Protein AF-A0A7G9FT17-F1 (afdb_monomer)

Structure (mmCIF, N/CA/C/O backbone):
data_AF-A0A7G9FT17-F1
#
_entry.id   AF-A0A7G9FT17-F1
#
loop_
_atom_site.group_PDB
_atom_site.id
_atom_site.type_symbol
_atom_site.label_atom_id
_atom_site.label_alt_id
_atom_site.label_comp_id
_atom_site.label_asym_id
_atom_site.label_entity_id
_atom_site.label_seq_id
_atom_site.pdbx_PDB_ins_code
_atom_site.Cartn_x
_atom_site.Cartn_y
_atom_site.Cartn_z
_atom_site.occupancy
_atom_site.B_iso_or_equiv
_atom_site.auth_seq_id
_atom_site.auth_comp_id
_atom_site.auth_asym_id
_atom_site.auth_atom_id
_atom_site.pdbx_PDB_model_num
ATOM 1 N N . MET A 1 1 ? -6.690 -30.991 4.522 1.00 42.94 1 MET A N 1
ATOM 2 C CA . MET A 1 1 ? -6.921 -29.646 3.961 1.00 42.94 1 MET A CA 1
ATOM 3 C C . MET A 1 1 ? -6.824 -28.682 5.121 1.00 42.94 1 MET A C 1
ATOM 5 O O . MET A 1 1 ? -7.689 -28.732 5.982 1.00 42.94 1 MET A O 1
ATOM 9 N N . GLU A 1 2 ? -5.745 -27.909 5.207 1.00 46.94 2 GLU A N 1
ATOM 10 C CA . GLU A 1 2 ? -5.660 -26.820 6.183 1.00 46.94 2 GLU A CA 1
ATOM 11 C C . GLU A 1 2 ? -6.645 -25.727 5.763 1.00 46.94 2 GLU A C 1
ATOM 13 O O . GLU A 1 2 ? -6.549 -25.177 4.665 1.00 46.94 2 GLU A O 1
ATOM 18 N N . THR A 1 3 ? -7.636 -25.447 6.606 1.00 52.69 3 THR A N 1
ATOM 19 C CA . THR A 1 3 ? -8.442 -24.230 6.514 1.00 52.69 3 THR A CA 1
ATOM 20 C C . THR A 1 3 ? -7.508 -23.048 6.728 1.00 52.69 3 THR A C 1
ATOM 22 O O . THR A 1 3 ? -6.984 -22.870 7.824 1.00 52.69 3 THR A O 1
ATOM 25 N N . LEU A 1 4 ? -7.261 -22.268 5.672 1.00 58.00 4 LEU A N 1
ATOM 26 C CA . LEU A 1 4 ? -6.535 -21.008 5.783 1.00 58.00 4 LEU A CA 1
ATOM 27 C C . LEU A 1 4 ? -7.319 -20.093 6.725 1.00 58.00 4 LEU A C 1
ATOM 29 O O . LEU A 1 4 ? -8.410 -19.637 6.388 1.00 58.00 4 LEU A O 1
ATOM 33 N N . GLU A 1 5 ? -6.764 -19.877 7.913 1.00 70.00 5 GLU A N 1
ATOM 34 C CA . GLU A 1 5 ? -7.278 -18.929 8.890 1.00 70.00 5 GLU A CA 1
ATOM 35 C C . GLU A 1 5 ? -7.317 -17.540 8.246 1.00 70.00 5 GLU A C 1
ATOM 37 O O . GLU A 1 5 ? -6.303 -17.043 7.740 1.00 70.00 5 GLU A O 1
ATOM 42 N N . LYS A 1 6 ? -8.521 -16.974 8.172 1.00 74.75 6 LYS A N 1
ATOM 43 C CA . LYS A 1 6 ? -8.774 -15.670 7.571 1.00 74.75 6 LYS A CA 1
ATOM 44 C C . LYS A 1 6 ? -8.565 -14.585 8.617 1.00 74.75 6 LYS A C 1
ATOM 46 O O . LYS A 1 6 ? -8.963 -14.756 9.766 1.00 74.75 6 LYS A O 1
ATOM 51 N N . VAL A 1 7 ? -7.943 -13.483 8.212 1.00 72.00 7 VAL A N 1
ATOM 52 C CA . VAL A 1 7 ? -7.565 -12.383 9.106 1.00 72.00 7 VAL A CA 1
ATOM 53 C C . VAL A 1 7 ? -8.331 -11.120 8.710 1.00 72.00 7 VAL A C 1
ATOM 55 O O . VAL A 1 7 ? -8.372 -10.765 7.526 1.00 72.00 7 VAL A O 1
ATOM 58 N N . LEU A 1 8 ? -8.937 -10.460 9.701 1.00 74.81 8 LEU A N 1
ATOM 59 C CA . LEU A 1 8 ? -9.439 -9.088 9.600 1.00 74.81 8 LEU A CA 1
ATOM 60 C C . LEU A 1 8 ? -8.349 -8.129 10.080 1.00 74.81 8 LEU A C 1
ATOM 62 O O . LEU A 1 8 ? -7.642 -8.432 11.038 1.00 74.81 8 LEU A O 1
ATOM 66 N N . VAL A 1 9 ? -8.202 -7.006 9.385 1.00 71.31 9 VAL A N 1
ATOM 67 C CA . VAL A 1 9 ? -7.121 -6.042 9.613 1.00 71.31 9 VAL A CA 1
ATOM 68 C C . VAL A 1 9 ? -7.683 -4.702 10.074 1.00 71.31 9 VAL A C 1
ATOM 70 O O . VAL A 1 9 ? -8.498 -4.120 9.359 1.00 71.31 9 VAL A O 1
ATOM 73 N N . GLU A 1 10 ? -7.209 -4.195 11.211 1.00 73.00 10 GLU A N 1
ATOM 74 C CA . GLU A 1 10 ? -7.469 -2.819 11.649 1.00 73.00 10 GLU A CA 1
ATOM 75 C C . GLU A 1 10 ? -6.697 -1.836 10.756 1.00 73.00 10 GLU A C 1
ATOM 77 O O . GLU A 1 10 ? -5.492 -1.997 10.522 1.00 73.00 10 GLU A O 1
ATOM 82 N N . TYR A 1 11 ? -7.406 -0.890 10.136 1.00 68.38 11 TYR A N 1
ATOM 83 C CA . TYR A 1 11 ? -6.857 -0.115 9.016 1.00 68.38 11 TYR A CA 1
ATOM 84 C C . TYR A 1 11 ? -6.049 1.122 9.433 1.00 68.38 11 TYR A C 1
ATOM 86 O O . TYR A 1 11 ? -5.306 1.640 8.609 1.00 68.38 11 TYR A O 1
ATOM 94 N N . ASP A 1 12 ? -6.162 1.603 10.663 1.00 62.78 12 ASP A N 1
ATOM 95 C CA . ASP A 1 12 ? -5.431 2.761 11.192 1.00 62.78 12 ASP A CA 1
ATOM 96 C C . ASP A 1 12 ? -4.041 2.381 11.741 1.00 62.78 12 ASP A C 1
ATOM 98 O O . ASP A 1 12 ? -3.073 3.116 11.528 1.00 62.78 12 ASP A O 1
ATOM 102 N N . GLU A 1 13 ? -3.883 1.201 12.344 1.00 54.66 13 GLU A N 1
ATOM 103 C CA . GLU A 1 13 ? -2.588 0.734 12.863 1.00 54.66 13 GLU A CA 1
ATOM 104 C C . GLU A 1 13 ? -1.659 0.167 11.769 1.00 54.66 13 GLU A C 1
ATOM 106 O O . GLU A 1 13 ? -0.430 0.307 11.843 1.00 54.66 13 GLU A O 1
ATOM 111 N N . MET A 1 14 ? -2.201 -0.463 10.713 1.00 58.53 14 MET A N 1
ATOM 112 C CA . MET A 1 14 ? -1.359 -1.275 9.822 1.00 58.53 14 MET A CA 1
ATOM 113 C C . MET A 1 14 ? -0.561 -0.508 8.749 1.00 58.53 14 MET A C 1
ATOM 115 O O . MET A 1 14 ? 0.359 -1.063 8.136 1.00 58.53 14 MET A O 1
ATOM 119 N N . PHE A 1 15 ? -0.869 0.763 8.511 1.00 61.34 15 PHE A N 1
ATOM 120 C CA . PHE A 1 15 ? -0.175 1.572 7.502 1.00 61.34 15 PHE A CA 1
ATOM 121 C C . PHE A 1 15 ? 0.757 2.620 8.116 1.00 61.34 15 PHE A C 1
ATOM 123 O O . PHE A 1 15 ? 1.316 3.429 7.386 1.00 61.34 15 PHE A O 1
ATOM 130 N N . CYS A 1 16 ? 0.949 2.622 9.433 1.00 60.94 16 CYS A N 1
ATOM 131 C CA . CYS A 1 16 ? 1.751 3.649 10.097 1.00 60.94 16 CYS A CA 1
ATOM 132 C C . CYS A 1 16 ? 3.244 3.298 10.178 1.00 60.94 16 CYS A C 1
ATOM 134 O O . CYS A 1 16 ? 4.088 4.195 10.201 1.00 60.94 16 CYS A O 1
ATOM 136 N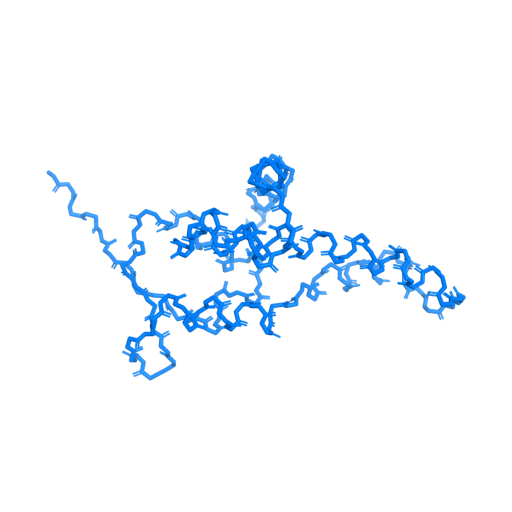 N . ASP A 1 17 ? 3.598 2.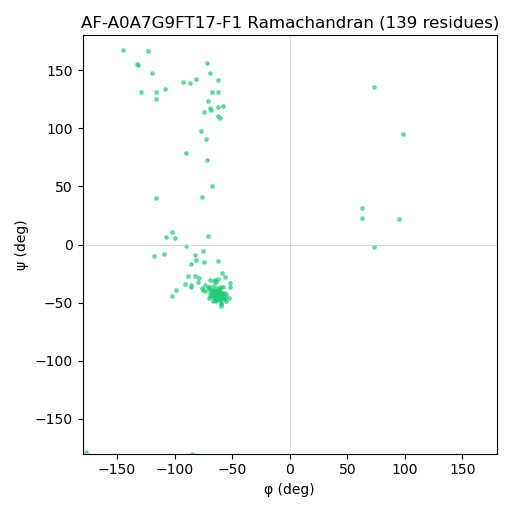008 10.192 1.00 63.06 17 ASP A N 1
ATOM 137 C CA . ASP A 1 17 ? 4.985 1.585 10.363 1.00 63.06 17 ASP A CA 1
ATOM 138 C C . ASP A 1 17 ? 5.386 0.332 9.569 1.00 63.06 17 ASP A C 1
ATOM 140 O O . ASP A 1 17 ? 4.593 -0.405 8.987 1.00 63.06 17 ASP A O 1
ATOM 144 N N . GLU A 1 18 ? 6.695 0.115 9.527 1.00 65.62 18 GLU A N 1
ATOM 145 C CA . GLU A 1 18 ? 7.343 -0.951 8.777 1.00 65.62 18 GLU A CA 1
ATOM 146 C C . GLU A 1 18 ? 7.005 -2.369 9.278 1.00 65.62 18 GLU A C 1
ATOM 148 O O . GLU A 1 18 ? 6.983 -3.303 8.471 1.00 65.62 18 GLU A O 1
ATOM 153 N N . ILE A 1 19 ? 6.753 -2.561 10.576 1.00 66.19 19 ILE A N 1
ATOM 154 C CA . ILE A 1 19 ? 6.378 -3.871 11.133 1.00 66.19 19 ILE A CA 1
ATOM 155 C C . ILE A 1 19 ? 5.007 -4.251 10.592 1.00 66.19 19 ILE A C 1
ATOM 157 O O . ILE A 1 19 ? 4.818 -5.362 10.089 1.00 66.19 19 ILE A O 1
ATOM 161 N N . SER A 1 20 ? 4.083 -3.300 10.601 1.00 68.88 20 SER A N 1
ATOM 162 C CA . SER A 1 20 ? 2.751 -3.509 10.069 1.00 68.88 20 SER A CA 1
ATOM 163 C C . SER A 1 20 ? 2.747 -3.789 8.562 1.00 68.88 20 SER A C 1
ATOM 165 O O . SER A 1 20 ? 2.089 -4.730 8.119 1.00 68.88 20 SER A O 1
ATOM 167 N N . ILE A 1 21 ? 3.567 -3.094 7.764 1.00 74.38 21 ILE A N 1
ATOM 168 C CA . ILE A 1 21 ? 3.718 -3.384 6.322 1.00 74.38 21 ILE A CA 1
ATOM 169 C C . ILE A 1 21 ? 4.263 -4.805 6.084 1.00 74.38 21 ILE A C 1
ATOM 171 O O . ILE A 1 21 ? 3.819 -5.500 5.162 1.00 74.38 21 ILE A O 1
ATOM 175 N N . LYS A 1 22 ? 5.203 -5.276 6.918 1.00 73.38 22 LYS A N 1
ATOM 176 C CA . LYS A 1 22 ? 5.721 -6.657 6.848 1.00 73.38 22 LYS A CA 1
ATOM 177 C C . LYS A 1 22 ? 4.639 -7.683 7.162 1.00 73.38 22 LYS A C 1
ATOM 179 O O . LYS A 1 22 ? 4.494 -8.648 6.411 1.00 73.38 22 LYS A O 1
ATOM 184 N N . LEU A 1 23 ? 3.880 -7.474 8.235 1.00 72.12 23 LEU A N 1
ATOM 185 C CA . LEU A 1 23 ? 2.786 -8.363 8.630 1.00 72.12 23 LEU A CA 1
ATOM 186 C C . LEU A 1 23 ? 1.705 -8.411 7.544 1.00 72.12 23 LEU A C 1
ATOM 188 O O . LEU A 1 23 ? 1.308 -9.492 7.107 1.00 72.12 23 LEU A O 1
ATOM 192 N N . LEU A 1 24 ? 1.318 -7.251 7.015 1.00 77.00 24 LEU A N 1
ATOM 193 C CA . LEU A 1 24 ? 0.415 -7.131 5.874 1.00 77.00 24 LEU A CA 1
ATOM 194 C C . LEU A 1 24 ? 0.898 -7.968 4.679 1.00 77.00 24 LEU A C 1
ATOM 196 O O . LEU A 1 24 ? 0.122 -8.717 4.084 1.00 77.00 24 LEU A O 1
ATOM 200 N N . TYR A 1 25 ? 2.188 -7.895 4.338 1.00 78.19 25 TYR A N 1
ATOM 201 C CA . TYR A 1 25 ? 2.757 -8.696 3.254 1.00 78.19 25 TYR A CA 1
ATOM 202 C C . TYR A 1 25 ? 2.723 -10.203 3.534 1.00 78.19 25 TYR A C 1
ATOM 204 O O . TYR A 1 25 ? 2.302 -10.979 2.671 1.00 78.19 25 TYR A O 1
ATOM 212 N N . GLN A 1 26 ? 3.158 -10.627 4.721 1.00 75.69 26 GLN A N 1
ATOM 213 C CA . GLN A 1 26 ? 3.200 -12.040 5.117 1.00 75.69 26 GLN A CA 1
ATOM 214 C C . GLN A 1 26 ? 1.808 -12.678 5.086 1.00 75.69 26 GLN A C 1
ATOM 216 O O . GLN A 1 26 ? 1.653 -13.834 4.684 1.00 75.69 26 GLN A O 1
ATOM 221 N N . HIS A 1 27 ? 0.789 -11.906 5.457 1.00 76.94 27 HIS A N 1
ATOM 222 C CA . HIS A 1 27 ? -0.589 -12.364 5.547 1.00 76.94 27 HIS A CA 1
ATOM 223 C C . HIS A 1 27 ? -1.447 -11.987 4.333 1.00 76.94 27 HIS A C 1
ATOM 225 O O . HIS A 1 27 ? -2.629 -12.311 4.333 1.00 76.94 27 HIS A O 1
ATOM 231 N N . LYS A 1 28 ? -0.885 -11.403 3.262 1.00 78.62 28 LYS A N 1
ATOM 232 C CA . LYS A 1 28 ? -1.645 -10.862 2.111 1.00 78.62 28 LYS A CA 1
ATOM 233 C C . LYS A 1 28 ? -2.651 -11.831 1.479 1.00 78.62 28 LYS A C 1
ATOM 235 O O . LYS A 1 28 ? -3.713 -11.420 1.032 1.00 78.62 28 LYS A O 1
ATOM 240 N N . ASN A 1 29 ? -2.343 -13.130 1.480 1.00 80.81 29 ASN A N 1
ATOM 241 C CA . ASN A 1 29 ? -3.215 -14.174 0.924 1.00 80.81 29 ASN A CA 1
ATOM 242 C C . ASN A 1 29 ? -4.323 -14.634 1.894 1.00 80.81 29 ASN A C 1
ATOM 244 O O . ASN A 1 29 ? -5.182 -15.422 1.508 1.00 80.81 29 ASN A O 1
ATOM 248 N N . LYS A 1 30 ? -4.273 -14.191 3.154 1.00 81.94 30 LYS A N 1
ATOM 249 C CA . LYS A 1 30 ? -5.201 -14.527 4.244 1.00 81.94 30 LYS A CA 1
ATOM 250 C C . LYS A 1 30 ? -6.111 -13.354 4.636 1.00 81.94 30 LYS A C 1
ATOM 252 O O . LYS A 1 30 ? -7.020 -13.555 5.437 1.00 81.94 30 LYS A O 1
ATOM 257 N N . ILE A 1 31 ? -5.877 -12.153 4.097 1.00 80.88 31 ILE A N 1
ATOM 258 C CA . ILE A 1 31 ? -6.685 -10.961 4.390 1.00 80.88 31 ILE A CA 1
ATOM 259 C C . ILE A 1 31 ? -8.080 -11.140 3.783 1.00 80.88 31 ILE A C 1
ATOM 261 O O . ILE A 1 31 ? -8.235 -11.209 2.562 1.00 80.88 31 ILE A O 1
ATOM 265 N N . GLU A 1 32 ? -9.099 -11.198 4.639 1.00 84.00 32 GLU A N 1
ATOM 266 C CA . GLU A 1 32 ? -10.504 -11.277 4.220 1.00 84.00 32 GLU A CA 1
ATOM 267 C C . GLU A 1 32 ? -11.143 -9.893 4.080 1.00 84.00 32 GLU A C 1
ATOM 269 O O . GLU A 1 32 ? -11.965 -9.671 3.190 1.00 84.00 32 GLU A O 1
ATOM 274 N N . GLY A 1 33 ? -10.734 -8.944 4.919 1.00 83.56 33 GLY A N 1
ATOM 275 C CA . GLY A 1 33 ? -11.294 -7.603 4.948 1.00 83.56 33 GLY A CA 1
ATOM 276 C C . GLY A 1 33 ? -10.594 -6.707 5.959 1.00 83.56 33 GLY A C 1
ATOM 277 O O . GLY A 1 33 ? -9.648 -7.121 6.628 1.00 83.56 33 GLY A O 1
ATOM 278 N N . PHE A 1 34 ? -11.084 -5.476 6.048 1.00 86.25 34 PHE A N 1
ATOM 279 C CA . PHE A 1 34 ? -10.566 -4.444 6.937 1.00 86.25 34 PHE A CA 1
ATOM 280 C C . PHE A 1 34 ? -11.663 -4.017 7.907 1.00 86.25 34 PHE A C 1
ATOM 282 O O . PHE A 1 34 ? -12.843 -4.050 7.541 1.00 86.25 34 PHE A O 1
ATOM 289 N N . VAL A 1 35 ? -11.280 -3.639 9.119 1.00 85.19 35 VAL A N 1
ATOM 290 C CA . VAL A 1 35 ? -12.182 -3.165 10.169 1.00 85.19 35 VAL A CA 1
ATOM 291 C C . VAL A 1 35 ? -11.657 -1.882 10.802 1.00 85.19 35 VAL A C 1
ATOM 293 O O . VAL A 1 35 ? -10.460 -1.626 10.724 1.00 85.19 35 VAL A O 1
ATOM 296 N N . ASP A 1 36 ? -12.548 -1.071 11.367 1.00 82.06 36 ASP A N 1
ATOM 297 C CA . ASP A 1 36 ? -12.200 0.102 12.180 1.00 82.06 36 ASP A CA 1
ATOM 298 C C . ASP A 1 36 ? -11.929 -0.278 13.647 1.00 82.06 36 ASP A C 1
ATOM 300 O O . ASP A 1 36 ? -12.072 -1.447 14.023 1.00 82.06 36 ASP A O 1
ATOM 304 N N . GLU A 1 37 ? -11.603 0.710 14.485 1.00 79.88 37 GLU A N 1
ATOM 305 C CA . GLU A 1 37 ? -11.306 0.521 15.913 1.00 79.88 37 GLU A CA 1
ATOM 306 C C . GLU A 1 37 ? -12.495 -0.039 16.722 1.00 79.88 37 GLU A C 1
ATOM 308 O O . GLU A 1 37 ? -12.357 -0.519 17.848 1.00 79.88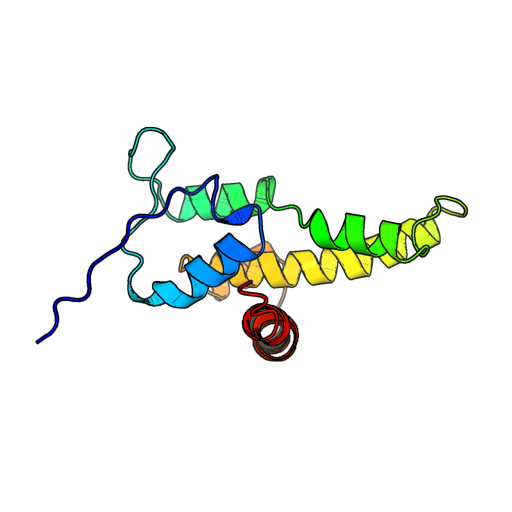 37 GLU A O 1
ATOM 313 N N . ASN A 1 38 ? -13.696 -0.002 16.139 1.00 85.25 38 ASN A N 1
ATOM 314 C CA . ASN A 1 38 ? -14.930 -0.533 16.710 1.00 85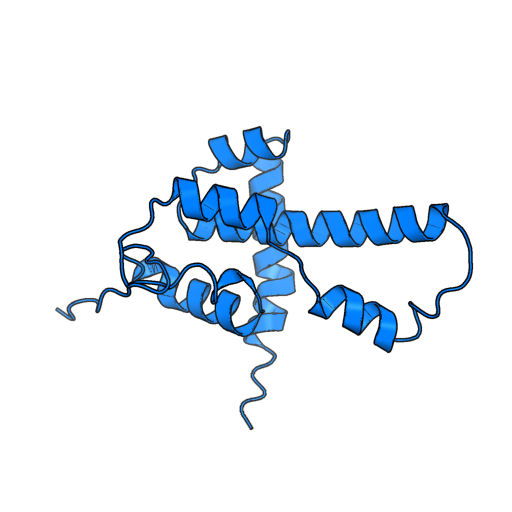.25 38 ASN A CA 1
ATOM 315 C C . ASN A 1 38 ? -15.316 -1.892 16.097 1.00 85.25 38 ASN A C 1
ATOM 317 O O . ASN A 1 38 ? -16.419 -2.391 16.344 1.00 85.25 38 ASN A O 1
ATOM 321 N N . ASN A 1 39 ? -14.418 -2.507 15.321 1.00 83.69 39 ASN A N 1
ATOM 322 C CA . ASN A 1 39 ? -14.600 -3.775 14.618 1.00 83.69 39 ASN A CA 1
ATOM 323 C C . ASN A 1 39 ? -15.714 -3.751 13.545 1.00 83.69 39 ASN A C 1
ATOM 325 O O . ASN A 1 39 ? -16.265 -4.796 13.177 1.00 83.69 39 ASN A O 1
ATOM 329 N N . ASN A 1 40 ? -16.063 -2.572 13.024 1.00 87.06 40 ASN A N 1
ATOM 330 C CA . ASN A 1 40 ? -16.987 -2.447 11.898 1.00 87.06 40 ASN A CA 1
ATOM 331 C C . ASN A 1 40 ? -16.248 -2.681 10.585 1.00 87.06 40 ASN A C 1
ATOM 333 O O . ASN A 1 40 ? -15.133 -2.207 10.406 1.00 87.06 40 ASN A O 1
ATOM 337 N N . GLN A 1 41 ? -16.887 -3.349 9.620 1.00 88.69 41 GLN A N 1
ATOM 338 C CA . GLN A 1 41 ? -16.282 -3.538 8.302 1.00 88.69 41 GLN A CA 1
ATOM 339 C C . GLN A 1 41 ? -16.033 -2.213 7.577 1.00 88.69 41 GLN A C 1
ATOM 341 O O . GLN A 1 41 ? -16.944 -1.409 7.372 1.00 88.69 41 GLN A O 1
ATOM 346 N N . VAL A 1 42 ? -14.813 -2.072 7.068 1.00 87.00 42 VAL A N 1
ATOM 347 C CA . VAL A 1 42 ? -14.374 -0.948 6.250 1.00 87.00 42 VAL A CA 1
ATOM 348 C C . VAL A 1 42 ? -14.197 -1.411 4.809 1.00 87.00 42 VAL A C 1
ATOM 350 O O . VAL A 1 42 ? -13.606 -2.452 4.506 1.00 87.00 42 VAL A O 1
ATOM 353 N N . SER A 1 43 ? -14.727 -0.622 3.876 1.00 87.88 43 SER A N 1
ATOM 354 C CA . SER A 1 43 ? -14.574 -0.919 2.454 1.00 87.88 43 SER A CA 1
ATOM 355 C C . SER A 1 43 ? -13.124 -0.726 2.001 1.00 87.88 43 SER A C 1
ATOM 357 O O . SER A 1 43 ? -12.444 0.207 2.422 1.00 87.88 43 SER A O 1
ATOM 359 N N . LYS A 1 44 ? -12.670 -1.530 1.033 1.00 85.38 44 LYS A N 1
ATOM 360 C CA . LYS A 1 44 ? -11.344 -1.357 0.410 1.00 85.38 44 LYS A CA 1
ATOM 361 C C . LYS A 1 44 ? -11.125 0.039 -0.185 1.00 85.38 44 LYS A C 1
ATOM 363 O O . LYS A 1 44 ? -9.985 0.473 -0.283 1.00 85.38 44 LYS A O 1
ATOM 368 N N . SER A 1 45 ? -12.194 0.726 -0.609 1.00 85.00 45 SER A N 1
ATOM 369 C CA . SER A 1 45 ? -12.080 2.103 -1.105 1.00 85.00 45 SER A CA 1
ATOM 370 C C . SER A 1 45 ? -11.761 3.070 0.026 1.00 85.00 45 SER A C 1
ATOM 372 O O . SER A 1 45 ? -10.836 3.847 -0.125 1.00 85.00 45 SER A O 1
ATOM 374 N N . ALA A 1 46 ? -12.453 2.964 1.162 1.00 84.88 46 ALA A N 1
ATOM 375 C CA . ALA A 1 46 ? -12.189 3.816 2.320 1.00 84.88 46 ALA A CA 1
ATOM 376 C C . ALA A 1 46 ? -10.759 3.621 2.852 1.00 84.88 46 ALA A C 1
ATOM 378 O O . ALA A 1 46 ? -10.078 4.595 3.147 1.00 84.88 46 ALA A O 1
ATOM 379 N N . VAL A 1 47 ? -10.263 2.377 2.872 1.00 83.81 47 VAL A N 1
ATOM 380 C CA . VAL A 1 47 ? -8.859 2.096 3.214 1.00 83.81 47 VAL A CA 1
ATOM 381 C C . VAL A 1 47 ? -7.895 2.732 2.205 1.00 83.81 47 VAL A C 1
ATOM 383 O O . VAL A 1 47 ? -6.887 3.316 2.591 1.00 83.81 47 VAL A O 1
ATOM 386 N N . ALA A 1 48 ? -8.199 2.649 0.906 1.00 84.50 48 ALA A N 1
ATOM 387 C CA . ALA A 1 48 ? -7.386 3.277 -0.133 1.00 84.50 48 ALA A CA 1
ATOM 388 C C . ALA A 1 48 ? -7.350 4.808 -0.001 1.00 84.50 48 ALA A C 1
ATOM 390 O O . ALA A 1 48 ? -6.278 5.398 -0.119 1.00 84.50 48 ALA A O 1
ATOM 391 N N . ASP A 1 49 ? -8.500 5.429 0.258 1.00 83.62 49 ASP A N 1
ATOM 392 C CA . ASP A 1 49 ? -8.625 6.875 0.443 1.00 83.62 49 ASP A CA 1
ATOM 393 C C . ASP A 1 49 ? -7.840 7.314 1.692 1.00 83.62 49 ASP A C 1
ATOM 395 O O . ASP A 1 49 ? -7.026 8.234 1.618 1.00 83.62 49 ASP A O 1
ATOM 399 N N . TRP A 1 50 ? -7.943 6.560 2.792 1.00 82.19 50 TRP A N 1
ATOM 400 C CA . TRP A 1 50 ? -7.159 6.812 4.001 1.00 82.19 50 TRP A CA 1
ATOM 401 C C . TRP A 1 50 ? -5.648 6.726 3.752 1.00 82.19 50 TRP A C 1
ATOM 403 O O . TRP A 1 50 ? -4.920 7.619 4.177 1.00 82.19 50 TRP A O 1
ATOM 413 N N . ILE A 1 51 ? -5.160 5.706 3.027 1.00 81.25 51 ILE A N 1
ATOM 414 C CA . ILE A 1 51 ? -3.730 5.577 2.673 1.00 81.25 51 ILE A CA 1
ATOM 415 C C . ILE A 1 51 ? -3.267 6.790 1.861 1.00 81.25 51 ILE A C 1
ATOM 417 O O . ILE A 1 51 ? -2.163 7.297 2.069 1.00 81.25 51 ILE A O 1
ATOM 421 N N . MET A 1 52 ? -4.090 7.261 0.924 1.00 80.19 52 MET A N 1
ATOM 422 C CA . MET A 1 52 ? -3.750 8.421 0.102 1.00 80.19 52 MET A CA 1
ATOM 423 C C . MET A 1 52 ? -3.660 9.710 0.923 1.00 80.19 52 MET A C 1
ATOM 425 O O . MET A 1 52 ? -2.796 10.542 0.639 1.00 80.19 52 MET A O 1
ATOM 429 N N . GLU A 1 53 ? -4.515 9.863 1.932 1.00 76.38 53 GLU A N 1
ATOM 430 C CA . GLU A 1 53 ? -4.609 11.069 2.757 1.00 76.38 53 GLU A CA 1
ATOM 431 C C . GLU A 1 53 ? -3.619 11.084 3.932 1.00 76.38 53 GLU A C 1
ATOM 433 O O . GLU A 1 53 ? -3.065 12.137 4.244 1.00 76.38 53 GLU A O 1
ATOM 438 N N . ASN A 1 54 ? -3.363 9.931 4.559 1.00 70.31 54 ASN A N 1
ATOM 439 C CA . ASN A 1 54 ? -2.727 9.857 5.880 1.00 70.31 54 ASN A CA 1
ATOM 440 C C . ASN A 1 54 ? -1.381 9.121 5.905 1.00 70.31 54 ASN A C 1
ATOM 442 O O . ASN A 1 54 ? -0.677 9.176 6.910 1.00 70.31 54 ASN A O 1
ATOM 446 N N . TYR A 1 55 ? -0.977 8.435 4.832 1.00 70.00 55 TYR A N 1
ATOM 447 C CA . TYR A 1 55 ? 0.278 7.682 4.849 1.00 70.00 55 TYR A CA 1
ATOM 448 C C . TYR A 1 55 ? 1.509 8.600 4.766 1.00 70.00 55 TYR A C 1
ATOM 450 O O . TYR A 1 55 ? 1.767 9.202 3.714 1.00 70.00 55 TYR A O 1
ATOM 458 N N . TYR A 1 56 ? 2.315 8.642 5.831 1.00 65.19 56 TYR A N 1
ATOM 459 C CA . TYR A 1 56 ? 3.599 9.351 5.899 1.00 65.19 56 TYR A CA 1
ATOM 460 C C . TYR A 1 56 ? 4.703 8.422 6.425 1.00 65.19 56 TYR A C 1
ATOM 462 O O . TYR A 1 56 ? 4.536 7.760 7.443 1.00 65.19 56 TYR A O 1
ATOM 470 N N . ASN A 1 57 ? 5.858 8.370 5.749 1.00 62.59 57 ASN A N 1
ATOM 471 C CA . ASN A 1 57 ? 6.990 7.552 6.199 1.00 62.59 57 ASN A CA 1
ATOM 472 C C . ASN A 1 57 ? 7.917 8.357 7.130 1.00 62.59 57 ASN A C 1
ATOM 474 O O . ASN A 1 57 ? 9.001 8.805 6.735 1.00 62.59 57 ASN A O 1
ATOM 478 N N . ASP A 1 58 ? 7.507 8.505 8.390 1.00 55.72 58 ASP A N 1
ATOM 479 C CA . ASP A 1 58 ? 8.259 9.253 9.410 1.00 55.72 58 ASP A CA 1
ATOM 480 C C . ASP A 1 58 ? 9.643 8.650 9.699 1.00 55.72 58 ASP A C 1
ATOM 482 O O . ASP A 1 58 ? 10.600 9.371 9.998 1.00 55.72 58 ASP A O 1
ATOM 486 N N . ARG A 1 59 ? 9.810 7.328 9.548 1.00 55.12 59 ARG A N 1
ATOM 487 C CA . ARG A 1 59 ? 11.078 6.626 9.813 1.00 55.12 59 ARG A CA 1
ATOM 488 C C . ARG A 1 59 ? 12.188 7.079 8.867 1.00 55.12 59 ARG A C 1
ATOM 490 O O . ARG A 1 59 ? 13.324 7.244 9.313 1.00 55.12 59 ARG A O 1
ATOM 497 N N . LYS A 1 60 ? 11.888 7.305 7.585 1.00 55.94 60 LYS A N 1
ATOM 498 C CA . LYS A 1 60 ? 12.881 7.783 6.610 1.00 55.94 60 LYS A CA 1
ATOM 499 C C . LYS A 1 60 ? 13.224 9.249 6.803 1.00 55.94 60 LYS A C 1
ATOM 501 O O . LYS A 1 60 ? 14.404 9.578 6.744 1.00 55.94 60 LYS A O 1
ATOM 506 N N . PHE A 1 61 ? 12.241 10.096 7.102 1.00 54.88 61 PHE A N 1
ATOM 507 C CA . PHE A 1 61 ? 12.498 11.494 7.448 1.00 54.88 61 PHE A CA 1
ATOM 508 C C . PHE A 1 61 ? 13.387 11.592 8.698 1.00 54.88 61 PHE A C 1
ATOM 510 O O . PHE A 1 61 ? 14.418 12.262 8.698 1.00 54.88 61 PHE A O 1
ATOM 517 N N . MET A 1 62 ? 13.073 10.812 9.735 1.00 52.88 62 MET A N 1
ATOM 518 C CA . MET A 1 62 ? 13.862 10.764 10.965 1.00 52.88 62 MET A CA 1
ATOM 519 C C . MET A 1 62 ? 15.240 10.123 10.771 1.00 52.88 62 MET A C 1
ATOM 521 O O . MET A 1 62 ? 16.208 10.610 11.350 1.00 52.88 62 MET A O 1
ATOM 525 N N . LYS A 1 63 ? 15.375 9.057 9.969 1.00 57.31 63 LYS A N 1
ATOM 526 C CA . LYS A 1 63 ? 16.673 8.439 9.632 1.00 57.31 63 LYS A CA 1
ATOM 527 C C . LYS A 1 63 ? 17.547 9.402 8.828 1.00 57.31 63 LYS A C 1
ATOM 529 O O . LYS A 1 63 ? 18.713 9.573 9.163 1.00 57.31 63 LYS A O 1
ATOM 534 N N . TYR A 1 64 ? 16.967 10.090 7.849 1.00 52.44 64 TYR A N 1
ATOM 535 C CA . TYR A 1 64 ? 17.624 11.144 7.079 1.00 52.44 64 TYR A CA 1
ATOM 536 C C . TYR A 1 64 ? 18.158 12.261 7.992 1.00 52.44 64 TYR A C 1
ATOM 538 O O . TYR A 1 64 ? 19.333 12.623 7.926 1.00 52.44 64 TYR A O 1
ATOM 546 N N . CYS A 1 65 ? 17.337 12.737 8.931 1.00 51.00 65 CYS A N 1
ATOM 547 C CA . CYS A 1 65 ? 17.761 13.707 9.941 1.00 51.00 65 CYS A CA 1
ATOM 548 C C . CYS A 1 65 ? 18.859 13.158 10.873 1.00 51.00 65 CYS A C 1
ATOM 550 O O . CYS A 1 65 ? 19.834 13.858 11.152 1.00 51.00 65 CYS A O 1
ATOM 552 N N . LYS A 1 66 ? 18.748 11.896 11.313 1.00 53.25 66 LYS A N 1
ATOM 553 C CA . LYS A 1 66 ? 19.706 11.218 12.211 1.00 53.25 66 LYS A CA 1
ATOM 554 C C . LYS A 1 66 ? 21.063 10.924 11.569 1.00 53.25 66 LYS A C 1
ATOM 556 O O . LYS A 1 66 ? 22.065 10.947 12.274 1.00 53.25 66 LYS A O 1
ATOM 561 N N . GLU A 1 67 ? 21.125 10.700 10.258 1.00 61.72 67 GLU A N 1
ATOM 562 C CA . GLU A 1 67 ? 22.379 10.525 9.503 1.00 61.72 67 GLU A CA 1
ATOM 563 C C . GLU A 1 67 ? 23.181 11.837 9.357 1.00 61.72 67 GLU A C 1
ATOM 565 O O . GLU A 1 67 ? 24.162 11.891 8.621 1.00 61.72 67 GLU A O 1
ATOM 570 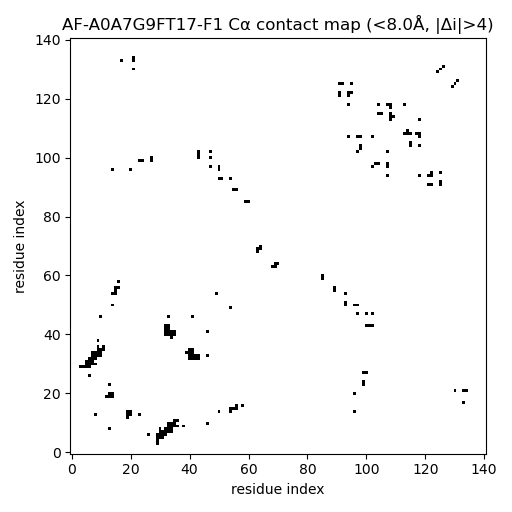N N . GLY A 1 68 ? 22.766 12.922 10.024 1.00 51.69 68 GLY A N 1
ATOM 571 C CA . GLY A 1 68 ? 23.404 14.236 9.932 1.00 51.69 68 GLY A CA 1
ATOM 572 C C . GLY A 1 68 ? 23.140 14.956 8.607 1.00 51.69 68 GLY A C 1
ATOM 573 O O . GLY A 1 68 ? 23.545 16.107 8.459 1.00 51.69 68 GLY A O 1
ATOM 574 N N . LYS A 1 69 ? 22.417 14.311 7.681 1.00 52.41 69 LYS A N 1
ATOM 575 C CA . LYS A 1 69 ? 21.956 14.865 6.398 1.00 52.41 69 LYS A CA 1
ATOM 576 C C . LYS A 1 69 ? 20.786 15.839 6.559 1.00 52.41 69 LYS A C 1
ATOM 578 O O . LYS A 1 69 ? 20.488 16.594 5.643 1.00 52.41 69 LYS A O 1
ATOM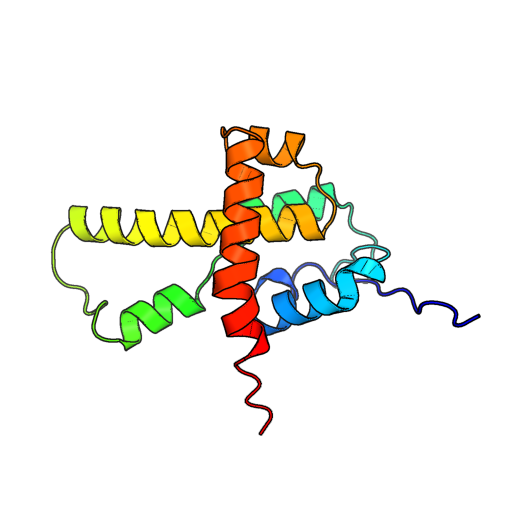 583 N N . GLY A 1 70 ? 20.140 15.830 7.725 1.00 47.94 70 GLY A N 1
ATOM 584 C CA . GLY A 1 70 ? 19.093 16.775 8.109 1.00 47.94 70 GLY A CA 1
ATOM 585 C C . GLY A 1 70 ? 19.478 17.636 9.308 1.00 47.94 70 GLY A C 1
ATOM 586 O O . GLY A 1 70 ? 18.631 17.922 10.153 1.00 47.94 70 GLY A O 1
ATOM 587 N N . LYS A 1 71 ? 20.733 18.102 9.394 1.00 47.53 71 LYS A N 1
ATOM 588 C CA . LYS A 1 71 ? 20.890 19.436 9.985 1.00 47.53 71 LYS A CA 1
ATOM 589 C C . LYS A 1 71 ? 20.126 20.360 9.043 1.00 47.53 71 LYS A C 1
ATOM 591 O O . LYS A 1 71 ? 20.446 20.401 7.866 1.00 47.53 71 LYS A O 1
ATOM 596 N N . ILE A 1 72 ? 19.091 21.034 9.531 1.00 50.94 72 ILE A N 1
ATOM 597 C CA . ILE A 1 72 ? 18.466 22.128 8.790 1.00 50.94 72 ILE A CA 1
ATOM 598 C C . ILE A 1 72 ? 19.468 23.288 8.862 1.00 50.94 72 ILE A C 1
ATOM 600 O O . ILE A 1 72 ? 19.497 24.016 9.854 1.00 50.94 72 ILE A O 1
ATOM 604 N N . PRO A 1 73 ? 20.375 23.387 7.883 1.00 54.50 73 PRO A N 1
ATOM 605 C CA . PRO A 1 73 ? 20.455 24.641 7.162 1.00 54.50 73 PRO A CA 1
ATOM 606 C C . PRO A 1 73 ? 20.495 24.405 5.643 1.00 54.50 73 PRO A C 1
ATOM 608 O O . PRO A 1 73 ? 20.936 23.367 5.174 1.00 54.50 73 PRO A O 1
ATOM 611 N N . GLU A 1 74 ? 20.058 25.432 4.909 1.00 54.09 74 GLU A N 1
ATOM 612 C CA . GLU A 1 74 ? 20.418 25.727 3.510 1.00 54.09 74 GLU A CA 1
ATOM 613 C C . GLU A 1 74 ? 19.448 25.304 2.378 1.00 54.09 74 GLU A C 1
ATOM 615 O O . GLU A 1 74 ? 19.522 24.259 1.752 1.00 54.09 74 GLU A O 1
ATOM 620 N N . THR A 1 75 ? 18.619 26.293 2.010 1.00 58.06 75 THR A N 1
ATOM 621 C CA . THR A 1 75 ? 17.934 26.529 0.720 1.00 58.06 75 THR A CA 1
ATOM 622 C C . THR A 1 75 ? 16.749 25.635 0.314 1.00 58.06 75 THR A C 1
ATOM 624 O O . THR A 1 75 ? 16.754 24.411 0.397 1.00 58.06 75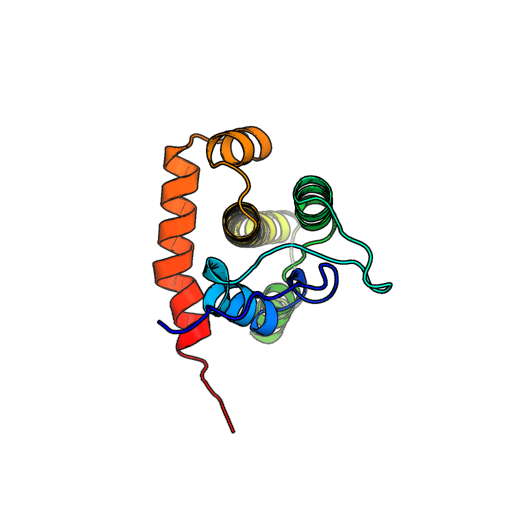 THR A O 1
ATOM 627 N N . ALA A 1 76 ? 15.696 26.295 -0.189 1.00 46.94 76 ALA A N 1
ATOM 628 C CA . ALA A 1 76 ? 14.427 25.687 -0.603 1.00 46.94 76 ALA A CA 1
ATOM 629 C C . ALA A 1 76 ? 14.571 24.624 -1.712 1.00 46.94 76 ALA A C 1
ATOM 631 O O . ALA A 1 76 ? 13.736 23.731 -1.822 1.00 46.94 76 ALA A O 1
ATOM 632 N N . GLU A 1 77 ? 15.635 24.693 -2.508 1.00 49.59 77 GLU A N 1
ATOM 633 C CA . GLU A 1 77 ? 15.903 23.793 -3.633 1.00 49.59 77 GLU A CA 1
ATOM 634 C C . GLU A 1 77 ? 16.417 22.418 -3.176 1.00 49.59 77 GLU A C 1
ATOM 636 O O . GLU A 1 77 ? 15.984 21.391 -3.699 1.00 49.59 77 GLU A O 1
ATOM 641 N N . GLN A 1 78 ? 17.246 22.373 -2.127 1.00 51.09 78 GLN A N 1
ATOM 642 C CA . GLN A 1 78 ? 17.702 21.119 -1.511 1.00 51.09 78 GLN A CA 1
ATOM 643 C C . GLN A 1 78 ? 16.566 20.428 -0.748 1.00 51.09 78 GLN A C 1
ATOM 645 O O . GLN A 1 78 ? 16.412 19.207 -0.828 1.00 51.09 78 GLN A O 1
ATOM 650 N N . LEU A 1 79 ? 15.698 21.213 -0.096 1.00 52.25 79 LEU A N 1
ATOM 651 C CA . LEU A 1 79 ? 14.441 20.714 0.466 1.00 52.25 79 LEU A CA 1
ATOM 652 C C . LEU A 1 79 ? 13.516 20.159 -0.623 1.00 52.25 79 LEU A C 1
ATOM 654 O O . LEU A 1 79 ? 12.850 19.156 -0.391 1.00 52.25 79 LEU A O 1
ATOM 658 N N . TYR A 1 80 ? 13.471 20.768 -1.810 1.00 50.41 80 TYR A N 1
ATOM 659 C CA . TYR A 1 80 ? 12.647 20.286 -2.919 1.00 50.41 80 TYR A CA 1
ATOM 660 C C . TYR A 1 80 ? 13.169 18.967 -3.506 1.00 50.41 80 TYR A C 1
ATOM 662 O O . TYR A 1 80 ? 12.383 18.045 -3.700 1.00 50.41 80 TYR A O 1
ATOM 670 N N . GLN A 1 81 ? 14.480 18.842 -3.728 1.00 51.06 81 GLN A N 1
ATOM 671 C CA . GLN A 1 81 ? 15.100 17.611 -4.242 1.00 51.06 81 GLN A CA 1
ATOM 672 C C . GLN A 1 81 ? 15.026 16.455 -3.230 1.00 51.06 81 GLN A C 1
ATOM 674 O O . GLN A 1 81 ? 14.671 15.336 -3.600 1.00 51.06 81 GLN A O 1
ATOM 679 N N . CYS A 1 82 ? 15.245 16.727 -1.938 1.00 50.16 82 CYS A N 1
ATOM 680 C CA . CYS A 1 82 ? 15.026 15.734 -0.879 1.00 50.16 82 CYS A CA 1
ATOM 681 C C . CYS A 1 82 ? 13.551 15.346 -0.756 1.00 50.16 82 CYS A C 1
ATOM 683 O O . CYS A 1 82 ? 13.233 14.168 -0.598 1.00 50.16 82 CYS A O 1
ATOM 685 N N . ASN A 1 83 ? 12.640 16.315 -0.882 1.00 55.22 83 ASN A N 1
ATOM 686 C CA . ASN A 1 83 ? 11.212 16.033 -0.956 1.00 55.22 83 ASN A CA 1
ATOM 687 C C . ASN A 1 83 ? 10.854 15.225 -2.204 1.00 55.22 83 ASN A C 1
ATOM 689 O O . ASN A 1 83 ? 9.919 14.443 -2.131 1.00 55.22 83 ASN A O 1
ATOM 693 N N . GLU A 1 84 ? 11.548 15.378 -3.332 1.00 57.12 84 GLU A N 1
ATOM 694 C CA . GLU A 1 84 ? 11.314 14.561 -4.524 1.00 57.12 84 GLU A CA 1
ATOM 695 C C . GLU A 1 84 ? 11.701 13.100 -4.305 1.00 57.12 84 GLU A C 1
ATOM 697 O O . GLU A 1 84 ? 10.905 12.222 -4.626 1.00 57.12 84 GLU A O 1
ATOM 702 N N . GLU A 1 85 ? 12.890 12.811 -3.773 1.00 55.91 85 GLU A N 1
ATOM 703 C CA . GLU A 1 85 ? 13.292 11.427 -3.477 1.00 55.91 85 GLU A CA 1
ATOM 704 C C . GLU A 1 85 ? 12.417 10.813 -2.375 1.00 55.91 85 GLU A C 1
ATOM 706 O O . GLU A 1 85 ? 11.967 9.669 -2.498 1.00 55.91 85 GLU A O 1
ATOM 711 N N . TYR A 1 86 ? 12.081 11.600 -1.348 1.00 58.09 86 TYR A N 1
ATOM 712 C CA . TYR A 1 86 ? 11.131 11.215 -0.307 1.00 58.09 86 TYR A CA 1
ATOM 713 C C . TYR A 1 86 ? 9.755 10.898 -0.900 1.00 58.09 86 TYR A C 1
ATOM 715 O O . TYR A 1 86 ? 9.260 9.788 -0.705 1.00 58.09 86 TYR A O 1
ATOM 723 N N . ARG A 1 87 ? 9.179 11.812 -1.694 1.00 57.97 87 ARG A N 1
ATOM 724 C CA . ARG A 1 87 ? 7.891 11.632 -2.385 1.00 57.97 87 ARG A CA 1
ATOM 725 C C . ARG A 1 87 ? 7.920 10.432 -3.313 1.00 57.97 87 ARG A C 1
ATOM 727 O O . ARG A 1 87 ? 7.006 9.630 -3.236 1.00 57.97 87 ARG A O 1
ATOM 734 N N . LYS A 1 88 ? 8.977 10.241 -4.110 1.00 62.00 88 LYS A N 1
ATOM 735 C CA . LYS A 1 88 ? 9.124 9.061 -4.981 1.00 62.00 88 LYS A CA 1
ATOM 736 C C . LYS A 1 88 ? 9.073 7.767 -4.167 1.00 62.00 88 LYS A C 1
ATOM 738 O O . LYS A 1 88 ? 8.365 6.844 -4.551 1.00 62.00 88 LYS A O 1
ATOM 743 N N . SER A 1 89 ? 9.762 7.713 -3.026 1.00 61.34 89 SER A N 1
ATOM 744 C CA . SER A 1 89 ? 9.788 6.512 -2.181 1.00 61.34 89 SER A CA 1
ATOM 745 C C . SER A 1 89 ? 8.482 6.263 -1.416 1.00 61.34 89 SER A C 1
ATOM 747 O O . SER A 1 89 ? 8.077 5.112 -1.251 1.00 61.34 89 SER A O 1
ATOM 749 N N . VAL A 1 90 ? 7.808 7.335 -0.993 1.00 62.12 90 VAL A N 1
ATOM 750 C CA . VAL A 1 90 ? 6.475 7.286 -0.389 1.00 62.12 90 VAL A CA 1
ATOM 751 C C . VAL A 1 90 ? 5.437 6.888 -1.442 1.00 62.12 90 VAL A C 1
ATOM 753 O O . VAL A 1 90 ? 4.532 6.119 -1.145 1.00 62.12 90 VAL A O 1
ATOM 756 N N . ASP A 1 91 ? 5.589 7.331 -2.689 1.00 76.62 91 ASP A N 1
ATOM 757 C CA . ASP A 1 91 ? 4.723 6.932 -3.794 1.00 76.62 91 ASP A CA 1
ATOM 758 C C . ASP A 1 91 ? 4.893 5.449 -4.130 1.00 76.62 91 ASP A C 1
ATOM 760 O O . ASP A 1 91 ? 3.902 4.783 -4.397 1.00 76.62 91 ASP A O 1
ATOM 764 N N . GLU A 1 92 ? 6.113 4.902 -4.099 1.00 81.50 92 GLU A N 1
ATOM 765 C CA . GLU A 1 92 ? 6.340 3.457 -4.266 1.00 81.50 92 GLU A CA 1
ATOM 766 C C . GLU A 1 92 ? 5.648 2.637 -3.166 1.00 81.50 92 GLU A C 1
ATOM 768 O O . GLU A 1 92 ? 4.978 1.652 -3.475 1.00 81.50 92 GLU A O 1
ATOM 773 N N . GLU A 1 93 ? 5.740 3.069 -1.904 1.00 81.69 93 GLU A N 1
ATOM 774 C CA . GLU A 1 93 ? 5.030 2.448 -0.776 1.00 81.69 93 GLU A CA 1
ATOM 775 C C . GLU A 1 93 ? 3.518 2.550 -0.890 1.00 81.69 93 GLU A C 1
ATOM 777 O O . GLU A 1 93 ? 2.832 1.544 -0.744 1.00 81.69 93 GLU A O 1
ATOM 782 N N . ARG A 1 94 ? 2.984 3.741 -1.171 1.00 85.56 94 ARG A N 1
ATOM 783 C CA . ARG A 1 94 ? 1.541 3.941 -1.342 1.00 85.56 94 ARG A CA 1
ATOM 784 C C . ARG A 1 94 ? 1.018 3.101 -2.496 1.00 85.56 94 ARG A C 1
ATOM 786 O O . ARG A 1 94 ? 0.006 2.425 -2.344 1.00 85.56 94 ARG A O 1
ATOM 793 N N . ILE A 1 95 ? 1.730 3.080 -3.625 1.00 88.62 95 ILE A N 1
ATOM 794 C CA . ILE A 1 95 ? 1.415 2.203 -4.759 1.00 88.62 95 ILE A CA 1
ATOM 795 C C . ILE A 1 95 ? 1.371 0.747 -4.295 1.00 88.62 95 ILE A C 1
ATOM 797 O O . ILE A 1 95 ? 0.405 0.045 -4.590 1.00 88.62 95 ILE A O 1
ATOM 801 N N . TYR A 1 96 ? 2.381 0.298 -3.554 1.00 86.81 96 TYR A N 1
ATOM 802 C CA . TYR A 1 96 ? 2.452 -1.071 -3.064 1.00 86.81 96 TYR A CA 1
ATOM 803 C C . TYR A 1 96 ? 1.310 -1.416 -2.099 1.00 86.81 96 TYR A C 1
ATOM 805 O O . TYR A 1 96 ? 0.645 -2.434 -2.279 1.00 86.81 96 TYR A O 1
ATOM 813 N N . LEU A 1 97 ? 1.026 -0.551 -1.124 1.00 86.56 97 LEU A N 1
ATOM 814 C CA . LEU A 1 97 ? -0.051 -0.722 -0.149 1.00 86.56 97 LEU A CA 1
ATOM 815 C C . LEU A 1 97 ? -1.421 -0.798 -0.818 1.00 86.56 97 LEU A C 1
ATOM 817 O O . LEU A 1 97 ? -2.189 -1.717 -0.536 1.00 86.56 97 LEU A O 1
ATOM 821 N N . LEU A 1 98 ? -1.703 0.105 -1.760 1.00 88.75 98 LEU A N 1
ATOM 822 C CA . LEU A 1 98 ? -2.946 0.090 -2.531 1.00 88.75 98 LEU A CA 1
ATOM 823 C C . LEU A 1 98 ? -3.130 -1.239 -3.270 1.00 88.75 98 LEU A C 1
ATOM 825 O O . LEU A 1 98 ? -4.224 -1.802 -3.298 1.00 88.75 98 LEU A O 1
ATOM 829 N N . LEU A 1 99 ? -2.063 -1.779 -3.850 1.00 88.44 99 LEU A N 1
ATOM 830 C CA . LEU A 1 99 ? -2.125 -3.066 -4.539 1.00 88.44 99 LEU A CA 1
ATOM 831 C C . LEU A 1 99 ? -2.306 -4.228 -3.567 1.00 88.44 99 LEU A C 1
ATOM 833 O O . LEU A 1 99 ? -3.062 -5.153 -3.863 1.00 88.44 99 LEU A O 1
ATOM 837 N N . LEU A 1 100 ? -1.661 -4.164 -2.404 1.00 84.00 100 LEU A N 1
ATOM 838 C CA . LEU A 1 100 ? -1.740 -5.191 -1.374 1.00 84.00 100 LEU A CA 1
ATOM 839 C C . LEU A 1 100 ? -3.162 -5.345 -0.819 1.00 84.00 100 LEU A C 1
ATOM 841 O O . LEU A 1 100 ? -3.635 -6.465 -0.638 1.00 84.00 100 LEU A O 1
ATOM 845 N N . ILE A 1 101 ? -3.880 -4.235 -0.629 1.00 83.88 101 ILE A N 1
ATOM 846 C CA . ILE A 1 101 ? -5.293 -4.261 -0.213 1.00 83.88 101 ILE A CA 1
ATOM 847 C C . ILE A 1 101 ? -6.246 -4.651 -1.366 1.00 83.88 101 ILE A C 1
ATOM 849 O O . ILE A 1 101 ? -7.448 -4.862 -1.166 1.00 83.88 101 ILE A O 1
ATOM 853 N N . GLY A 1 102 ? -5.714 -4.799 -2.584 1.00 85.12 102 GLY A N 1
ATOM 854 C CA . GLY A 1 102 ? -6.425 -5.284 -3.764 1.00 85.12 102 GLY A CA 1
ATOM 855 C C . GLY A 1 102 ? -6.996 -4.193 -4.670 1.00 85.12 102 GLY A C 1
ATOM 856 O O . GLY A 1 102 ? -7.931 -4.473 -5.425 1.00 85.12 102 GLY A O 1
ATOM 857 N N . VAL A 1 103 ? -6.478 -2.961 -4.623 1.00 88.38 103 VAL A N 1
ATOM 858 C CA . VAL A 1 103 ? -6.823 -1.931 -5.615 1.00 88.38 103 VAL A CA 1
ATOM 859 C C . VAL A 1 103 ? -6.255 -2.343 -6.980 1.00 88.38 103 VAL A C 1
ATOM 861 O O . VAL A 1 103 ? -5.077 -2.680 -7.077 1.00 88.38 103 VAL A O 1
ATOM 864 N N . PRO A 1 104 ? -7.042 -2.310 -8.072 1.00 90.50 104 PRO A N 1
ATOM 865 C CA . PRO A 1 104 ? -6.539 -2.681 -9.391 1.00 90.50 104 PRO A CA 1
ATOM 866 C C . PRO A 1 104 ? -5.409 -1.764 -9.875 1.00 90.50 104 PRO A C 1
ATOM 868 O O . PRO A 1 104 ? -5.503 -0.542 -9.761 1.00 90.50 104 PRO A O 1
ATOM 871 N N . VAL A 1 105 ? -4.401 -2.343 -10.538 1.00 91.38 105 VAL A N 1
ATOM 872 C CA . VAL A 1 105 ? -3.258 -1.610 -11.128 1.00 91.38 105 VAL A CA 1
ATOM 873 C C . VAL A 1 105 ? -3.706 -0.460 -12.034 1.00 91.38 105 VAL A C 1
ATOM 875 O O . VAL A 1 105 ? -3.082 0.594 -12.047 1.00 91.38 105 VAL A O 1
ATOM 878 N N . THR A 1 106 ? -4.800 -0.630 -12.781 1.00 91.62 106 THR A N 1
ATOM 879 C CA . THR A 1 106 ? -5.381 0.428 -13.624 1.00 91.62 106 THR A CA 1
ATOM 880 C C . THR A 1 106 ? -5.851 1.631 -12.810 1.00 91.62 106 THR A C 1
ATOM 882 O O . THR A 1 106 ? -5.605 2.765 -13.207 1.00 91.62 106 THR A O 1
ATOM 885 N N . LYS A 1 107 ? -6.496 1.396 -11.661 1.00 89.75 107 LYS A N 1
ATOM 886 C CA . LYS A 1 107 ? -6.964 2.458 -10.766 1.00 89.75 107 LYS A CA 1
ATOM 887 C C . LYS A 1 107 ? -5.778 3.162 -10.106 1.00 89.75 107 LYS A C 1
ATOM 889 O O . LYS A 1 107 ? -5.757 4.385 -10.088 1.00 89.75 107 LYS A O 1
ATOM 894 N N . VAL A 1 108 ? -4.765 2.412 -9.667 1.00 89.44 108 VAL A N 1
ATOM 895 C CA . VAL A 1 108 ? -3.518 2.984 -9.125 1.00 89.44 108 VAL A CA 1
ATOM 896 C C . VAL A 1 108 ? -2.807 3.848 -10.172 1.00 89.44 108 VAL A C 1
ATOM 898 O O . VAL A 1 108 ? -2.472 4.993 -9.899 1.00 89.44 108 VAL A O 1
ATOM 901 N N . ALA A 1 109 ? -2.643 3.352 -11.400 1.00 87.38 109 ALA A N 1
ATOM 902 C CA . ALA A 1 109 ? -2.034 4.111 -12.492 1.00 87.38 109 ALA A CA 1
ATOM 903 C C . ALA A 1 109 ? -2.750 5.453 -12.740 1.00 87.38 109 ALA A C 1
ATOM 905 O O . ALA A 1 109 ? -2.094 6.486 -12.866 1.00 87.38 109 ALA A O 1
ATOM 906 N N . ASN A 1 110 ? -4.087 5.447 -12.721 1.00 87.06 110 ASN A N 1
ATOM 907 C CA . ASN A 1 110 ? -4.895 6.657 -12.874 1.00 87.06 110 ASN A CA 1
ATOM 908 C C . ASN A 1 110 ? -4.725 7.638 -11.703 1.00 87.06 110 ASN A C 1
ATOM 910 O O . ASN A 1 110 ? -4.581 8.830 -11.951 1.00 87.06 110 ASN A O 1
ATOM 914 N N . ILE A 1 111 ? -4.716 7.152 -10.454 1.00 85.25 111 ILE A N 1
ATOM 915 C CA . ILE A 1 111 ? -4.536 7.987 -9.249 1.00 85.25 111 ILE A CA 1
ATOM 916 C C . ILE A 1 111 ? -3.206 8.746 -9.305 1.00 85.25 111 ILE A C 1
ATOM 918 O O . ILE A 1 111 ? -3.158 9.936 -9.014 1.00 85.25 111 ILE A O 1
ATOM 922 N N . PHE A 1 112 ? -2.133 8.066 -9.713 1.00 83.75 112 PHE A N 1
ATOM 923 C CA . PHE A 1 112 ? -0.789 8.644 -9.750 1.00 83.75 112 PHE A CA 1
ATOM 924 C C . PHE A 1 112 ? -0.445 9.323 -11.086 1.00 83.75 112 PHE A C 1
ATOM 926 O O . PHE A 1 112 ? 0.657 9.847 -11.229 1.00 83.75 112 PHE A O 1
ATOM 933 N N . GLY A 1 113 ? -1.347 9.313 -12.074 1.00 84.62 113 GLY A N 1
ATOM 934 C CA . GLY A 1 113 ? -1.105 9.915 -13.390 1.00 84.62 113 GLY A CA 1
ATOM 935 C C . GLY A 1 113 ? 0.048 9.266 -14.166 1.00 84.62 113 GLY A C 1
ATOM 936 O O . GLY A 1 113 ? 0.751 9.943 -14.915 1.00 84.62 113 GLY A O 1
ATOM 937 N N . VAL A 1 114 ? 0.273 7.962 -13.982 1.00 87.50 114 VAL A N 1
ATOM 938 C CA . VAL A 1 114 ? 1.387 7.215 -14.591 1.00 87.50 114 VAL A CA 1
ATOM 939 C C . VAL A 1 114 ? 0.897 6.034 -15.426 1.00 87.50 114 VAL A C 1
ATOM 941 O O . VAL A 1 114 ? -0.253 5.612 -15.348 1.00 87.50 114 VAL A O 1
ATOM 944 N N . SER A 1 115 ? 1.786 5.454 -16.233 1.00 91.56 115 SER A N 1
ATOM 945 C CA . SER A 1 115 ? 1.472 4.233 -16.980 1.00 91.56 115 SER A CA 1
ATOM 946 C C . SER A 1 115 ? 1.389 3.002 -16.064 1.00 91.56 115 SER A C 1
ATOM 948 O O . SER A 1 115 ? 2.042 2.938 -15.019 1.00 91.56 115 SER A O 1
ATOM 950 N N . ARG A 1 116 ? 0.662 1.960 -16.493 1.00 93.06 116 ARG A N 1
ATOM 951 C CA . ARG A 1 116 ? 0.659 0.657 -15.795 1.00 93.06 116 ARG A CA 1
ATOM 952 C C . ARG A 1 116 ? 2.065 0.064 -15.691 1.00 93.06 116 ARG A C 1
ATOM 954 O O . ARG A 1 116 ? 2.403 -0.531 -14.677 1.00 93.06 116 ARG A O 1
ATOM 961 N N . GLN A 1 117 ? 2.891 0.245 -16.721 1.00 91.19 117 GLN A N 1
ATOM 962 C CA . GLN A 1 117 ? 4.281 -0.211 -16.742 1.00 91.19 117 GLN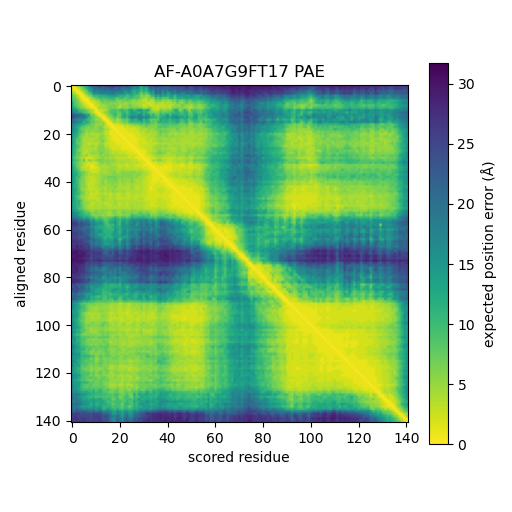 A CA 1
ATOM 963 C C . GLN A 1 117 ? 5.111 0.474 -15.651 1.00 91.19 117 GLN A C 1
ATOM 965 O O . GLN A 1 117 ? 5.891 -0.188 -14.971 1.00 91.19 117 GLN A O 1
ATOM 970 N N . THR A 1 118 ? 4.900 1.775 -15.437 1.00 88.62 118 THR A N 1
ATOM 971 C CA . THR A 1 118 ? 5.539 2.526 -14.348 1.00 88.62 118 THR A CA 1
ATOM 972 C C . THR A 1 118 ? 5.134 1.968 -12.987 1.00 88.62 118 THR A C 1
ATOM 974 O O . THR A 1 118 ? 5.999 1.780 -12.137 1.00 88.62 118 THR A O 1
ATOM 977 N N . VAL A 1 119 ? 3.850 1.645 -12.792 1.00 89.00 119 VAL A N 1
ATOM 978 C CA . VAL A 1 119 ? 3.363 0.999 -11.561 1.00 89.00 119 VAL A CA 1
ATOM 979 C C . VAL A 1 119 ? 4.065 -0.344 -11.340 1.00 89.00 119 VAL A C 1
ATOM 981 O O . VAL A 1 119 ? 4.646 -0.549 -10.279 1.00 89.00 119 VAL A O 1
ATOM 984 N N . TYR A 1 120 ? 4.111 -1.221 -12.349 1.00 90.69 120 TYR A N 1
ATOM 985 C CA . TYR A 1 120 ? 4.812 -2.508 -12.244 1.00 90.69 120 TYR A CA 1
ATOM 986 C C . TYR A 1 120 ? 6.304 -2.364 -11.927 1.00 90.69 120 TYR A C 1
ATOM 988 O O . TYR A 1 120 ? 6.821 -3.089 -11.081 1.00 90.69 120 TYR A O 1
ATOM 996 N N . SER A 1 121 ? 6.990 -1.413 -12.564 1.00 89.12 121 SER A N 1
ATOM 997 C CA . SER A 1 121 ? 8.405 -1.147 -12.287 1.00 89.12 121 SER A CA 1
ATOM 998 C C . SER A 1 121 ? 8.630 -0.682 -10.850 1.00 89.12 121 SER A C 1
ATOM 1000 O O . SER A 1 121 ? 9.589 -1.117 -10.220 1.00 89.12 121 SER A O 1
ATOM 1002 N N . ARG A 1 122 ? 7.756 0.185 -10.327 1.00 86.88 122 ARG A N 1
ATOM 1003 C CA . ARG A 1 122 ? 7.835 0.689 -8.950 1.00 86.88 122 ARG A CA 1
ATOM 1004 C C . ARG A 1 122 ? 7.607 -0.415 -7.919 1.00 86.88 122 ARG A C 1
ATOM 1006 O O . ARG A 1 122 ? 8.361 -0.496 -6.958 1.00 86.88 122 ARG A O 1
ATOM 1013 N N . ILE A 1 123 ? 6.637 -1.305 -8.153 1.00 87.56 123 ILE A N 1
ATOM 1014 C CA . ILE A 1 123 ? 6.420 -2.488 -7.299 1.00 87.56 123 ILE A CA 1
ATOM 1015 C C . ILE A 1 123 ? 7.665 -3.364 -7.287 1.00 87.56 123 ILE A C 1
ATOM 1017 O O . ILE A 1 123 ? 8.153 -3.716 -6.221 1.00 87.56 123 ILE A O 1
ATOM 1021 N N . LYS A 1 124 ? 8.186 -3.696 -8.472 1.00 86.31 124 LYS A N 1
ATOM 1022 C CA . LYS A 1 124 ? 9.361 -4.554 -8.599 1.00 86.31 124 LYS A CA 1
ATOM 1023 C C . LYS A 1 124 ? 10.550 -3.962 -7.838 1.00 86.31 124 LYS A C 1
ATOM 1025 O O . LYS A 1 124 ? 11.160 -4.654 -7.033 1.00 86.31 124 LYS A O 1
ATOM 1030 N N . ASN A 1 125 ? 10.815 -2.667 -8.018 1.00 82.62 125 ASN A N 1
ATOM 1031 C CA . ASN A 1 125 ? 11.866 -1.966 -7.281 1.00 82.62 125 ASN A CA 1
ATOM 1032 C C . ASN A 1 125 ? 11.641 -2.009 -5.764 1.00 82.62 125 ASN A C 1
ATOM 1034 O O . ASN A 1 125 ? 12.598 -2.194 -5.011 1.00 82.62 125 ASN A O 1
ATOM 1038 N N . PHE A 1 126 ? 10.397 -1.843 -5.310 1.00 81.12 126 PHE A N 1
ATOM 1039 C CA . PHE A 1 126 ? 10.053 -1.926 -3.896 1.00 81.12 126 PHE A CA 1
ATOM 1040 C C . PHE A 1 126 ? 10.293 -3.336 -3.334 1.00 81.12 126 PHE A C 1
ATOM 1042 O O . PHE A 1 126 ? 10.929 -3.480 -2.292 1.00 81.12 126 PHE A O 1
ATOM 1049 N N . GLU A 1 127 ? 9.848 -4.382 -4.028 1.00 79.31 127 GLU A N 1
ATOM 1050 C CA . GLU A 1 127 ? 10.033 -5.776 -3.607 1.00 79.31 127 GLU A CA 1
ATOM 1051 C C . GLU A 1 127 ? 11.509 -6.207 -3.614 1.00 79.31 127 GLU A C 1
ATOM 1053 O O . GLU A 1 127 ? 11.955 -6.906 -2.702 1.00 79.31 127 GLU A O 1
ATOM 1058 N N . GLU A 1 128 ? 12.280 -5.777 -4.614 1.00 80.00 128 GLU A N 1
ATOM 1059 C CA . GLU A 1 128 ? 13.690 -6.152 -4.770 1.00 80.00 128 GLU A CA 1
ATOM 1060 C C . GLU A 1 128 ? 14.606 -5.424 -3.784 1.00 80.00 128 GLU A C 1
ATOM 1062 O O . GLU A 1 128 ? 15.525 -6.037 -3.244 1.00 80.00 128 GLU A O 1
ATOM 1067 N N . ASN A 1 129 ? 14.358 -4.140 -3.519 1.00 74.62 129 ASN A N 1
ATOM 1068 C CA . ASN A 1 129 ? 15.270 -3.329 -2.710 1.00 74.62 129 ASN A CA 1
ATOM 1069 C C . ASN A 1 129 ? 14.773 -3.143 -1.277 1.00 74.62 129 ASN A C 1
ATOM 1071 O O . ASN A 1 129 ? 15.535 -3.277 -0.328 1.00 74.62 129 ASN A O 1
ATOM 1075 N N . ARG A 1 130 ? 13.485 -2.848 -1.093 1.00 69.62 130 ARG A N 1
ATOM 1076 C CA . ARG A 1 130 ? 12.956 -2.396 0.201 1.00 69.62 130 ARG A CA 1
ATOM 1077 C C . ARG A 1 130 ? 12.296 -3.479 1.018 1.00 69.62 130 ARG A C 1
ATOM 1079 O O . ARG A 1 130 ? 12.465 -3.522 2.231 1.00 69.62 130 ARG A O 1
ATOM 1086 N N . LEU A 1 131 ? 11.555 -4.366 0.369 1.00 68.31 131 LEU A N 1
ATOM 1087 C CA . LEU A 1 131 ? 10.993 -5.514 1.060 1.00 68.31 131 LEU A CA 1
ATOM 1088 C C . LEU A 1 131 ? 12.114 -6.444 1.549 1.00 68.31 131 LEU A C 1
ATOM 1090 O O . LEU A 1 131 ? 11.983 -7.052 2.603 1.00 68.31 131 LEU A O 1
ATOM 1094 N N . GLN A 1 132 ? 13.243 -6.507 0.837 1.00 65.31 132 GLN A N 1
ATOM 1095 C CA . GLN A 1 132 ? 14.426 -7.234 1.302 1.00 65.31 132 GLN A CA 1
ATOM 1096 C C . GLN A 1 132 ? 15.061 -6.587 2.535 1.00 65.31 132 GLN A C 1
ATOM 1098 O O . GLN A 1 132 ? 15.353 -7.309 3.481 1.00 65.31 132 GLN A O 1
ATOM 1103 N N . GLU A 1 133 ? 15.201 -5.257 2.587 1.00 62.75 133 GLU A N 1
ATOM 1104 C CA . GLU A 1 133 ? 15.614 -4.551 3.814 1.00 62.75 133 GLU A CA 1
ATOM 1105 C C . GLU A 1 133 ? 14.674 -4.887 4.978 1.00 62.75 1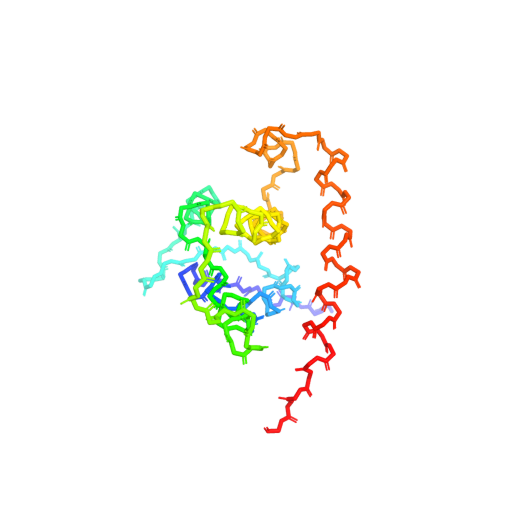33 GLU A C 1
ATOM 1107 O O . GLU A 1 133 ? 15.118 -5.251 6.064 1.00 62.75 133 GLU A O 1
ATOM 1112 N N . PHE A 1 134 ? 13.365 -4.871 4.726 1.00 61.47 134 PHE A N 1
ATOM 1113 C CA . PHE A 1 134 ? 12.354 -5.246 5.705 1.00 61.47 134 PHE A CA 1
ATOM 1114 C C . PHE A 1 134 ? 12.505 -6.700 6.191 1.00 61.47 134 PHE A C 1
ATOM 1116 O O . PHE A 1 134 ? 12.403 -6.961 7.389 1.00 61.47 134 PHE A O 1
ATOM 1123 N N . LEU A 1 135 ? 12.759 -7.655 5.302 1.00 62.12 135 LEU A N 1
ATOM 1124 C CA . LEU A 1 135 ? 12.884 -9.072 5.660 1.00 62.12 135 LEU A CA 1
ATOM 1125 C C . LEU A 1 135 ? 14.248 -9.423 6.279 1.00 62.12 135 LEU A C 1
ATOM 1127 O O . LEU A 1 135 ? 14.324 -10.352 7.081 1.00 62.12 135 LEU A O 1
ATOM 1131 N N . GLN A 1 136 ? 15.312 -8.696 5.929 1.00 60.41 136 GLN A N 1
ATOM 1132 C CA . GLN A 1 136 ? 16.666 -8.904 6.453 1.00 60.41 136 GLN A CA 1
ATOM 1133 C C . GLN A 1 136 ? 16.888 -8.250 7.817 1.00 60.41 136 GLN A C 1
ATOM 1135 O O . GLN A 1 136 ? 17.676 -8.774 8.603 1.00 60.41 136 GLN A O 1
ATOM 1140 N N . ASP A 1 137 ? 16.165 -7.175 8.150 1.00 51.72 137 ASP A N 1
ATOM 1141 C CA . ASP A 1 137 ? 16.208 -6.535 9.475 1.00 51.72 137 ASP A CA 1
ATOM 1142 C C . ASP A 1 137 ? 15.417 -7.343 10.528 1.00 51.72 137 ASP A C 1
ATOM 1144 O O . ASP A 1 137 ? 14.709 -6.811 11.385 1.00 51.72 137 ASP A O 1
ATOM 1148 N N . GLY A 1 138 ? 15.559 -8.671 10.469 1.00 49.16 138 GLY A N 1
ATOM 1149 C CA . GLY A 1 138 ? 15.209 -9.634 11.503 1.00 49.16 138 GLY A CA 1
ATOM 1150 C C . GLY A 1 138 ? 16.116 -9.502 12.725 1.00 49.16 138 GLY A C 1
ATOM 1151 O O . GLY A 1 138 ? 16.632 -10.500 13.225 1.00 49.16 138 GLY A O 1
ATOM 1152 N N . ARG A 1 139 ? 16.277 -8.283 13.255 1.00 43.06 139 ARG A N 1
ATOM 1153 C CA . ARG A 1 139 ? 16.602 -8.106 14.672 1.00 43.06 139 ARG A CA 1
ATOM 1154 C C . ARG A 1 139 ? 15.362 -8.456 15.483 1.00 43.06 139 ARG A C 1
ATOM 1156 O O . ARG A 1 139 ? 14.677 -7.602 16.032 1.00 43.06 139 ARG A O 1
ATOM 1163 N N . VAL A 1 140 ? 15.092 -9.756 15.519 1.00 43.28 140 VAL A N 1
ATOM 1164 C CA . VAL A 1 140 ? 14.554 -10.403 16.702 1.00 43.28 140 VAL A CA 1
ATOM 1165 C C . VAL A 1 140 ? 15.741 -10.566 17.647 1.00 43.28 140 VAL A C 1
ATOM 1167 O O . VAL A 1 140 ? 16.560 -11.470 17.480 1.00 43.28 140 VAL A O 1
ATOM 1170 N N . ALA A 1 141 ? 15.854 -9.630 18.581 1.00 34.91 141 ALA A N 1
ATOM 1171 C CA . ALA A 1 141 ? 16.335 -9.838 19.942 1.00 34.91 141 ALA A CA 1
ATOM 1172 C C . ALA A 1 141 ? 15.790 -8.690 20.796 1.00 34.91 141 ALA A C 1
ATOM 1174 O O . ALA A 1 141 ? 16.071 -7.523 20.437 1.00 34.91 141 ALA A O 1
#

InterPro domains:
  IPR055247 Insertion element IS150 protein InsJ-like, helix-turn-helix domain [PF13518] (102-137)

Mean predicted aligned error: 10.69 Å

pLDDT: mean 71.34, std 14.83, range [34.91, 93.06]

Foldseek 3Di:
DDDLAADEAALPPQQADLVSVLVLVVCLVRYPAYAHPVRHTDDLVNSLVCLVVPRADVVVVVVCVVVVVPPDDDDPVVVVVVVVVRVLLSLLVSLQVNVSSPNDLVVSCVVVVHDSVVSVVSPVCCVVPPVCVSVVPPPPD

Organism: NCBI:txid2763672

Nearest PDB structures (foldseek):
  1l3l-assembly2_C  TM=8.339E-01  e=2.717E+00  Agrobacterium tumefaciens
  2gm4-assembly1_A  TM=2.701E-01  e=3.547E-01  Escherichia coli

Secondary structure (DSSP, 8-state):
------EEEETTTTTSSHHHHHHHHHHTTTEEEEE-TT--EE-HHHHHHHHHHH---HHHHHHHIIIIIT---S-HHHHHHHHHHHHHHHHHHHHHHHHHTT--HHHHHHHHT--HHHHHHHHHHIIIIIHHHHHH-----

Sequence (141 aa):
METLEKVLVEYDEMFCDEISIKLLYQHKNKIEGFVDENNNQVSKSAVADWIMENYYNDRKFMKYCKEGKGKIPETAEQLYQCNEEYRKSVDEERIYLLLLIGVPVTKVANIFGVSRQTVYSRIKNFEENRLQEFLQDGRVA

Solvent-accessible surface area (backbone atoms only — not comparable to full-atom values): 8262 Å² total; per-residue (Å²): 131,84,78,78,73,70,39,76,38,55,63,78,70,38,66,64,44,71,68,34,48,49,50,50,60,77,40,49,94,32,59,74,50,34,20,45,101,83,70,44,83,46,54,68,63,59,53,44,52,45,49,74,75,67,60,58,71,60,67,58,58,50,47,43,34,70,72,62,75,45,58,90,74,80,61,74,65,56,55,47,54,52,46,46,58,49,48,53,54,50,48,37,48,51,54,42,51,38,44,66,72,62,50,54,62,69,58,53,15,59,76,72,75,48,51,58,67,57,50,53,51,38,43,49,52,40,55,68,58,49,49,42,52,62,67,66,64,65,75,82,121

Radius of gyration: 16.72 Å; Cα contacts (8 Å, |Δi|>4): 119; chains: 1; bounding box: 40×56×37 Å